Protein AF-A0A832VVG2-F1 (afdb_monomer_lite)

Secondary structure (DSSP, 8-state):
--S-----------HHHHHHHHHT-S-GGGT-SSPPPP---TTS-SPP--------

Radius of gyration: 25.78 Å; chains: 1; bounding box: 63×17×71 Å

Structure (mmCIF, N/CA/C/O backbone):
data_AF-A0A832VVG2-F1
#
_entry.id   AF-A0A832VVG2-F1
#
loop_
_atom_site.group_PDB
_atom_site.id
_atom_site.type_symbol
_atom_site.label_atom_id
_atom_site.label_alt_id
_atom_site.label_comp_id
_atom_site.label_asym_id
_atom_site.label_entity_id
_atom_site.label_seq_id
_atom_site.pdbx_PDB_ins_code
_atom_site.Cartn_x
_atom_site.Cartn_y
_atom_site.Cartn_z
_atom_site.occupancy
_atom_site.B_iso_or_equiv
_atom_site.auth_seq_id
_atom_site.auth_comp_id
_atom_site.auth_asym_id
_atom_site.auth_atom_id
_atom_site.pdbx_PDB_model_num
ATOM 1 N N . LEU A 1 1 ? 34.929 0.434 -6.203 1.00 56.19 1 LEU A N 1
ATOM 2 C CA . LEU A 1 1 ? 33.477 0.182 -6.325 1.00 56.19 1 LEU A CA 1
ATOM 3 C C . LEU A 1 1 ? 32.944 1.308 -7.205 1.00 56.19 1 LEU A C 1
ATOM 5 O O . LEU A 1 1 ? 32.870 2.423 -6.731 1.00 56.19 1 LEU A O 1
ATOM 9 N N . GLY A 1 2 ? 32.802 1.218 -8.517 1.00 60.91 2 GLY A N 1
ATOM 10 C CA . GLY A 1 2 ? 32.342 0.150 -9.393 1.00 60.91 2 GLY 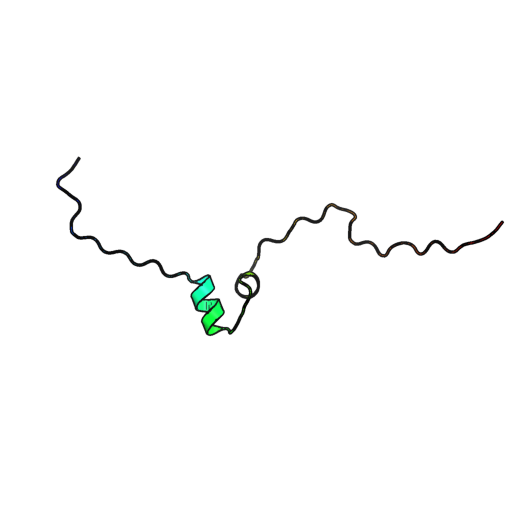A CA 1
ATOM 11 C C . GLY A 1 2 ? 31.540 0.905 -10.459 1.00 60.91 2 GLY A C 1
ATOM 12 O O . GLY A 1 2 ? 30.619 1.631 -10.103 1.00 60.91 2 GLY A O 1
ATOM 13 N N . TYR A 1 3 ? 32.013 0.845 -11.701 1.00 66.88 3 TYR A N 1
ATOM 14 C CA . TYR A 1 3 ? 31.513 1.499 -12.912 1.00 66.88 3 TYR A CA 1
ATOM 15 C C . TYR A 1 3 ? 29.989 1.640 -12.905 1.00 66.88 3 TYR A C 1
ATOM 17 O O . TYR A 1 3 ? 29.305 0.659 -12.639 1.00 66.88 3 TYR A O 1
ATOM 25 N N . GLY A 1 4 ? 29.513 2.873 -13.112 1.00 76.69 4 GLY A N 1
ATOM 26 C CA . GLY A 1 4 ? 28.186 3.359 -12.726 1.00 76.69 4 GLY A CA 1
ATOM 27 C C . GLY A 1 4 ? 27.020 2.391 -12.925 1.00 76.69 4 GLY A C 1
ATOM 28 O O . GLY A 1 4 ? 27.005 1.574 -13.842 1.00 76.69 4 GLY A O 1
ATOM 29 N N . MET A 1 5 ? 26.023 2.520 -12.045 1.00 82.25 5 MET A N 1
ATOM 30 C CA . MET A 1 5 ? 24.792 1.737 -12.101 1.00 82.25 5 MET A CA 1
ATOM 31 C C . MET A 1 5 ? 24.208 1.800 -13.528 1.00 82.25 5 MET A C 1
ATOM 33 O O . MET A 1 5 ? 24.004 2.907 -14.037 1.00 82.25 5 MET A O 1
ATOM 37 N N . PRO A 1 6 ? 23.968 0.648 -14.188 1.00 82.44 6 PRO A N 1
ATOM 38 C CA . PRO A 1 6 ? 23.256 0.598 -15.463 1.00 82.44 6 PRO A CA 1
ATOM 39 C C . PRO A 1 6 ? 21.919 1.346 -15.359 1.00 82.44 6 PRO A C 1
ATOM 41 O O . PRO A 1 6 ? 21.420 1.507 -14.247 1.00 82.44 6 PRO A O 1
ATOM 44 N N . PRO A 1 7 ? 21.299 1.793 -16.463 1.00 83.12 7 PRO A N 1
ATOM 45 C CA . PRO A 1 7 ? 19.983 2.424 -16.391 1.00 83.12 7 PRO A CA 1
ATOM 46 C C . PRO A 1 7 ? 18.964 1.452 -15.773 1.00 83.12 7 PRO A C 1
ATOM 48 O O . PRO A 1 7 ? 18.464 0.545 -16.435 1.00 83.12 7 PRO A O 1
ATOM 51 N N . THR A 1 8 ? 18.683 1.625 -14.481 1.00 87.19 8 THR A N 1
ATOM 52 C CA . THR A 1 8 ? 17.749 0.804 -13.708 1.00 87.19 8 THR A CA 1
ATOM 53 C C . THR A 1 8 ? 16.460 1.575 -13.474 1.00 87.19 8 THR A C 1
ATOM 55 O O . THR A 1 8 ? 16.477 2.653 -12.882 1.00 87.19 8 THR A O 1
ATOM 58 N N . GLY A 1 9 ? 15.337 0.997 -13.895 1.00 90.44 9 GLY A N 1
ATOM 59 C CA . GLY A 1 9 ? 14.003 1.424 -13.484 1.00 90.44 9 GLY A CA 1
ATOM 60 C C . GLY A 1 9 ? 13.435 0.454 -12.450 1.00 90.44 9 GLY A C 1
ATOM 61 O O . GLY A 1 9 ? 13.585 -0.757 -12.595 1.00 90.44 9 GLY A O 1
ATOM 62 N N . GLY A 1 10 ? 12.781 0.978 -11.415 1.00 93.62 10 GLY A N 1
ATOM 63 C CA . GLY A 1 10 ? 12.043 0.193 -10.427 1.00 93.62 10 GLY A CA 1
ATOM 64 C C . GLY A 1 10 ? 10.605 0.686 -10.319 1.00 93.62 10 GLY A C 1
ATOM 65 O O . GLY A 1 10 ? 10.344 1.875 -10.496 1.00 93.62 10 GLY A O 1
ATOM 66 N N . VAL A 1 11 ? 9.674 -0.220 -10.019 1.00 94.56 11 VAL A N 1
ATOM 67 C CA . VAL A 1 11 ? 8.277 0.119 -9.726 1.00 94.56 11 VAL A CA 1
ATOM 68 C C . VAL A 1 11 ? 7.888 -0.445 -8.366 1.00 94.56 11 VAL A C 1
ATOM 70 O O . VAL A 1 11 ? 8.160 -1.604 -8.062 1.00 94.56 1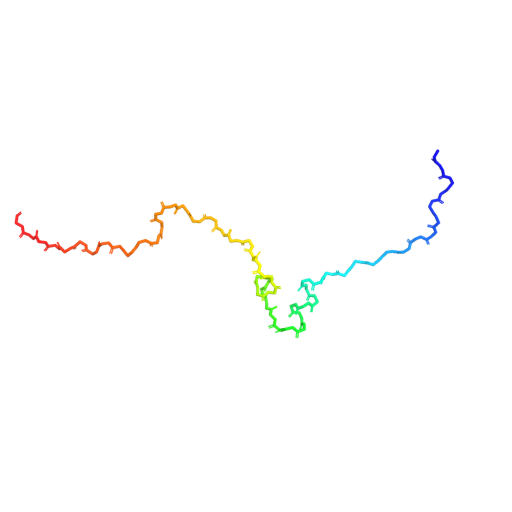1 VAL A O 1
ATOM 73 N N . GLY A 1 12 ? 7.261 0.392 -7.542 1.00 95.44 12 GLY A N 1
ATOM 74 C CA . GLY A 1 12 ? 6.672 -0.006 -6.270 1.00 95.44 12 GLY A CA 1
ATOM 75 C C . GLY A 1 12 ? 5.154 -0.006 -6.380 1.00 95.44 12 GLY A C 1
ATOM 76 O O . GLY 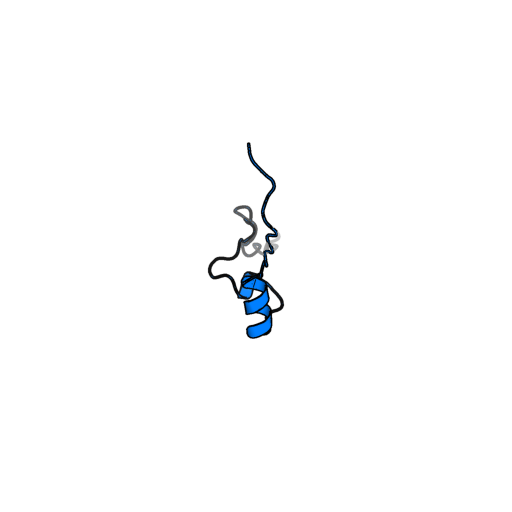A 1 12 ? 4.567 1.014 -6.733 1.00 95.44 12 GLY A O 1
ATOM 77 N N . ILE A 1 13 ? 4.520 -1.136 -6.068 1.00 96.56 13 ILE A N 1
ATOM 78 C CA . ILE A 1 13 ? 3.060 -1.260 -6.026 1.00 96.56 13 ILE A CA 1
ATOM 79 C C . ILE A 1 13 ? 2.652 -1.588 -4.592 1.00 96.56 13 ILE A C 1
ATOM 81 O O . ILE A 1 13 ? 3.123 -2.563 -4.011 1.00 96.56 13 ILE A O 1
ATOM 85 N N . GLY A 1 14 ? 1.765 -0.774 -4.020 1.00 96.19 14 GLY A N 1
ATOM 86 C CA . GLY A 1 14 ? 1.215 -1.017 -2.688 1.00 96.19 14 GLY A CA 1
ATOM 87 C C . GLY A 1 14 ? 0.095 -2.052 -2.738 1.00 96.19 14 GLY A C 1
ATOM 88 O O . GLY A 1 14 ? -1.022 -1.712 -3.123 1.00 96.19 14 GLY A O 1
ATOM 89 N N . ILE A 1 15 ? 0.378 -3.292 -2.331 1.00 96.94 15 ILE A N 1
ATOM 90 C CA . ILE A 1 15 ? -0.595 -4.397 -2.369 1.00 96.94 15 ILE A CA 1
ATOM 91 C C . ILE A 1 15 ? -1.820 -4.108 -1.504 1.00 96.94 15 ILE A C 1
ATOM 93 O O . ILE A 1 15 ? -2.935 -4.272 -1.986 1.00 96.94 15 ILE A O 1
ATOM 97 N N . ASP A 1 16 ? -1.651 -3.588 -0.286 1.00 96.06 16 ASP A N 1
ATOM 98 C CA . ASP A 1 16 ? -2.794 -3.280 0.584 1.00 96.06 16 ASP A CA 1
ATOM 99 C C . ASP A 1 16 ? -3.744 -2.271 -0.074 1.00 96.06 16 ASP A C 1
ATOM 101 O O . ASP A 1 16 ? -4.961 -2.409 -0.009 1.00 96.06 16 ASP A O 1
ATOM 105 N N . ARG A 1 17 ? -3.187 -1.279 -0.782 1.00 95.88 17 ARG A N 1
ATOM 106 C CA . ARG A 1 17 ? -3.968 -0.257 -1.496 1.00 95.88 17 ARG A CA 1
ATOM 107 C C . ARG A 1 17 ? -4.618 -0.803 -2.757 1.00 95.88 17 ARG A C 1
ATOM 109 O O . ARG A 1 17 ? -5.760 -0.455 -3.035 1.00 95.88 17 ARG A O 1
ATOM 116 N N . LEU A 1 18 ? -3.928 -1.678 -3.486 1.00 97.38 18 LEU A N 1
ATOM 117 C CA . LEU A 1 18 ? -4.526 -2.401 -4.604 1.00 97.38 18 LEU A CA 1
ATOM 118 C C . LEU A 1 18 ? -5.733 -3.217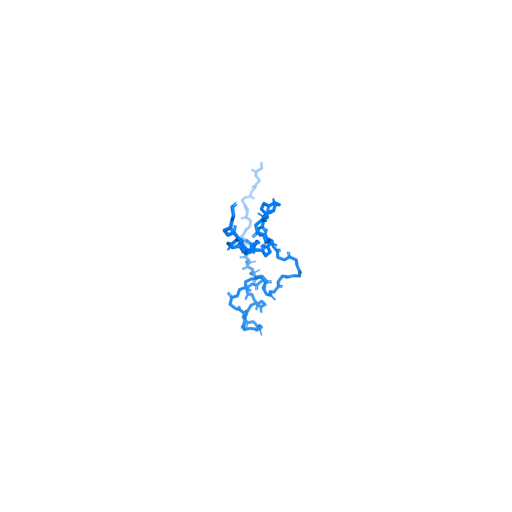 -4.126 1.00 97.38 18 LEU A C 1
ATOM 120 O O . LEU A 1 18 ? -6.803 -3.134 -4.720 1.00 97.38 18 LEU A O 1
ATOM 124 N N . VAL A 1 19 ? -5.593 -3.947 -3.020 1.00 97.38 19 VAL A N 1
ATOM 125 C CA . VAL A 1 19 ? -6.685 -4.740 -2.447 1.00 97.38 19 VAL A CA 1
ATOM 126 C C . VAL A 1 19 ? -7.816 -3.844 -1.941 1.00 97.38 19 VAL A C 1
ATOM 128 O O . VAL A 1 19 ? -8.973 -4.148 -2.214 1.00 97.38 19 VAL A O 1
ATOM 131 N N . MET A 1 20 ? -7.526 -2.717 -1.283 1.00 97.88 20 MET A N 1
ATOM 132 C CA . MET A 1 20 ? -8.547 -1.738 -0.871 1.00 97.88 20 MET A CA 1
ATOM 133 C C . MET A 1 20 ? -9.388 -1.243 -2.057 1.00 97.88 20 MET A C 1
ATOM 135 O O . MET A 1 20 ? -10.613 -1.212 -1.962 1.00 97.88 20 MET A O 1
ATOM 139 N N . LEU A 1 21 ? -8.754 -0.936 -3.195 1.00 97.00 21 LEU A N 1
ATOM 140 C CA . LEU A 1 21 ? -9.461 -0.533 -4.416 1.00 97.00 21 LEU A CA 1
ATOM 141 C C . LEU A 1 21 ? -10.315 -1.669 -4.992 1.00 97.00 21 LEU A C 1
ATOM 143 O O . LEU A 1 21 ? -11.465 -1.444 -5.358 1.00 97.00 21 LEU A O 1
ATOM 147 N N . LEU A 1 22 ? -9.775 -2.890 -5.049 1.00 97.69 22 LEU A N 1
ATOM 148 C CA . LEU A 1 22 ? -10.491 -4.057 -5.577 1.00 97.69 22 LEU A CA 1
ATOM 149 C C . LEU A 1 22 ? -11.677 -4.474 -4.698 1.00 97.69 22 LEU A C 1
ATOM 151 O O . LEU A 1 22 ? -12.658 -5.015 -5.201 1.00 97.69 22 LEU A O 1
ATOM 155 N N . THR A 1 23 ? -11.585 -4.239 -3.391 1.00 96.81 23 THR A N 1
ATOM 156 C CA . THR A 1 23 ? -12.596 -4.645 -2.403 1.00 96.81 23 THR A CA 1
ATOM 157 C C . THR A 1 23 ? -13.542 -3.513 -1.995 1.00 96.81 23 THR A C 1
ATOM 159 O O . THR A 1 23 ? -14.497 -3.764 -1.258 1.00 96.81 23 THR A O 1
ATOM 162 N N . GLY A 1 24 ? -13.303 -2.283 -2.467 1.00 96.81 24 GLY A N 1
ATOM 163 C CA . GLY A 1 24 ? -14.094 -1.099 -2.118 1.00 96.81 24 GLY A CA 1
ATOM 164 C C . GLY A 1 24 ? -14.011 -0.736 -0.633 1.00 96.81 24 GLY A C 1
ATOM 165 O O . GLY A 1 24 ? -15.019 -0.362 -0.038 1.00 96.81 24 GLY A O 1
ATOM 166 N N . LYS A 1 25 ? -12.841 -0.929 -0.015 1.00 97.31 25 LYS A N 1
ATOM 167 C CA . LYS A 1 25 ? -12.611 -0.702 1.417 1.00 97.31 25 LYS A CA 1
ATOM 168 C C . LYS A 1 25 ? -11.829 0.581 1.643 1.00 97.31 25 LYS A C 1
ATOM 170 O O . LYS A 1 25 ? -10.742 0.753 1.095 1.00 97.31 25 LYS A O 1
ATOM 175 N N . ASP A 1 26 ? -12.353 1.447 2.506 1.00 95.88 26 ASP A N 1
ATOM 176 C CA . ASP A 1 26 ? -11.750 2.751 2.808 1.00 95.88 26 ASP A CA 1
ATOM 177 C C . ASP A 1 26 ? -10.673 2.668 3.903 1.00 95.88 26 ASP A C 1
ATOM 179 O O . ASP A 1 26 ? -9.848 3.572 4.052 1.00 95.88 26 ASP A O 1
ATOM 183 N N . SER A 1 27 ? -10.628 1.564 4.658 1.00 95.50 27 SER A N 1
ATOM 184 C CA . SER A 1 27 ? -9.673 1.352 5.748 1.00 95.50 27 SER A CA 1
ATOM 185 C C . SER A 1 27 ? -8.755 0.159 5.491 1.00 95.50 27 SER A C 1
ATOM 187 O O . SER A 1 27 ? -9.202 -0.961 5.260 1.00 95.50 27 SER A O 1
ATOM 189 N N . ILE A 1 28 ? -7.442 0.366 5.647 1.00 96.06 28 ILE A N 1
ATOM 190 C CA . ILE A 1 28 ? -6.430 -0.696 5.499 1.00 96.06 28 ILE A CA 1
ATOM 191 C C . ILE A 1 28 ? -6.626 -1.848 6.495 1.00 96.06 28 ILE A C 1
ATOM 193 O O . ILE A 1 28 ? -6.245 -2.983 6.228 1.00 96.06 28 ILE A O 1
ATOM 197 N N . LYS A 1 29 ? -7.255 -1.583 7.646 1.00 94.94 29 LYS A N 1
ATOM 198 C CA . LYS A 1 29 ? -7.515 -2.620 8.653 1.00 94.94 29 LYS A CA 1
ATOM 199 C C . LYS A 1 29 ? -8.505 -3.678 8.171 1.00 94.94 29 LYS A C 1
ATOM 201 O O . LYS A 1 29 ? -8.516 -4.764 8.729 1.00 94.94 29 LYS A O 1
ATOM 206 N N . GLU A 1 30 ? -9.307 -3.363 7.156 1.00 95.00 30 GLU A N 1
ATOM 207 C CA . GLU A 1 30 ? -10.306 -4.273 6.586 1.00 95.00 30 GLU A CA 1
ATOM 208 C C . GLU A 1 30 ? -9.704 -5.249 5.568 1.00 95.00 30 GLU A C 1
ATOM 210 O O . GLU A 1 30 ? -10.346 -6.236 5.220 1.00 95.00 30 GLU A O 1
ATOM 215 N N . VAL A 1 31 ? -8.477 -4.989 5.100 1.00 96.38 31 VAL A N 1
ATOM 216 C CA . VAL A 1 31 ? -7.757 -5.849 4.145 1.00 96.38 31 VAL A CA 1
ATOM 217 C C . VAL A 1 31 ? -6.580 -6.597 4.783 1.00 96.38 31 VAL A C 1
ATOM 219 O O . VAL A 1 31 ? -5.947 -7.422 4.130 1.00 96.38 31 VAL A O 1
ATOM 222 N N . LEU A 1 32 ? -6.291 -6.337 6.063 1.00 96.50 32 LEU A N 1
ATOM 223 C CA . LEU A 1 32 ? -5.254 -7.016 6.838 1.00 96.50 32 LEU A CA 1
ATOM 224 C C . LEU A 1 32 ? -5.868 -8.118 7.701 1.00 96.50 32 LEU A C 1
ATOM 226 O O . LEU A 1 32 ? -6.814 -7.872 8.442 1.00 96.50 32 LEU A O 1
ATOM 230 N N . LEU A 1 33 ? -5.271 -9.313 7.680 1.00 95.25 33 LEU A N 1
ATOM 231 C CA . LEU A 1 33 ? -5.729 -10.432 8.513 1.00 95.25 33 LEU A CA 1
ATOM 232 C C . LEU A 1 33 ? -5.563 -10.147 10.017 1.00 95.25 33 LEU A C 1
ATOM 234 O O . LEU A 1 33 ? -6.411 -10.521 10.821 1.00 95.25 33 LEU A O 1
ATOM 238 N N . PHE A 1 34 ? -4.481 -9.457 10.387 1.00 95.62 34 PHE A N 1
ATOM 239 C CA . PHE A 1 34 ? -4.170 -9.077 11.765 1.00 95.62 34 PHE A CA 1
ATOM 240 C C . PHE A 1 34 ? -3.777 -7.595 11.816 1.00 95.62 34 PHE A C 1
ATOM 242 O O . PHE A 1 34 ? -2.588 -7.266 11.790 1.00 95.62 34 PHE A O 1
ATOM 249 N N . PRO A 1 35 ? -4.749 -6.667 11.829 1.00 93.88 35 PRO A N 1
ATOM 250 C CA . PRO A 1 35 ? -4.447 -5.246 11.883 1.00 93.88 35 PRO A CA 1
ATOM 251 C C . PRO A 1 35 ? -3.835 -4.878 13.235 1.00 93.88 35 PRO A C 1
ATOM 253 O O . PRO A 1 35 ? -4.238 -5.385 14.282 1.00 93.88 35 PRO A O 1
ATOM 256 N N . GLN A 1 36 ? -2.905 -3.923 13.236 1.00 92.94 36 GLN A N 1
ATOM 257 C CA . GLN A 1 36 ? -2.397 -3.376 14.487 1.00 92.94 36 GLN A CA 1
ATOM 258 C C . GLN A 1 36 ? -3.529 -2.645 15.231 1.00 92.94 36 GLN A C 1
ATOM 260 O O . GLN A 1 36 ? -4.092 -1.644 14.758 1.00 92.94 36 GLN A O 1
ATOM 265 N N . MET A 1 37 ? -3.855 -3.152 16.416 1.00 91.50 37 MET A N 1
ATOM 266 C CA . MET A 1 37 ? -4.835 -2.562 17.322 1.00 91.50 37 MET A CA 1
ATOM 267 C C . MET A 1 37 ? -4.142 -1.684 18.362 1.00 91.50 37 MET A C 1
ATOM 269 O O . MET A 1 37 ? -2.966 -1.862 18.673 1.00 91.50 37 MET A O 1
ATOM 273 N N . LYS A 1 38 ? -4.875 -0.696 18.880 1.00 88.56 38 LYS A N 1
ATOM 274 C CA . LYS A 1 38 ? -4.403 0.090 20.021 1.00 88.56 38 LYS A CA 1
ATOM 275 C C . LYS A 1 38 ? -4.485 -0.796 21.260 1.00 88.56 38 LYS A C 1
ATOM 277 O O . LYS A 1 38 ? -5.519 -1.417 21.490 1.00 88.56 38 LYS A O 1
ATOM 282 N N . THR A 1 39 ? -3.422 -0.834 22.050 1.00 85.62 39 THR A N 1
ATOM 283 C CA . THR A 1 39 ? -3.461 -1.466 23.368 1.00 85.62 39 THR A CA 1
ATOM 284 C C . THR A 1 39 ? -4.319 -0.601 24.282 1.00 85.62 39 THR A C 1
ATOM 286 O O . THR A 1 39 ? -3.941 0.525 24.602 1.00 85.62 39 THR A O 1
ATOM 289 N N . THR A 1 40 ? -5.482 -1.101 24.685 1.00 80.81 40 THR A N 1
ATOM 290 C CA . THR A 1 40 ? -6.266 -0.480 25.754 1.00 80.81 40 THR A CA 1
ATOM 291 C C . THR A 1 40 ? -5.596 -0.823 27.082 1.00 80.81 40 THR A C 1
ATOM 293 O O . THR A 1 40 ? -5.227 -1.978 27.300 1.00 80.81 40 THR A O 1
ATOM 296 N N . ALA A 1 41 ? -5.404 0.161 27.964 1.00 74.56 41 ALA A N 1
ATOM 297 C CA . ALA A 1 41 ? -4.956 -0.122 29.324 1.00 74.56 41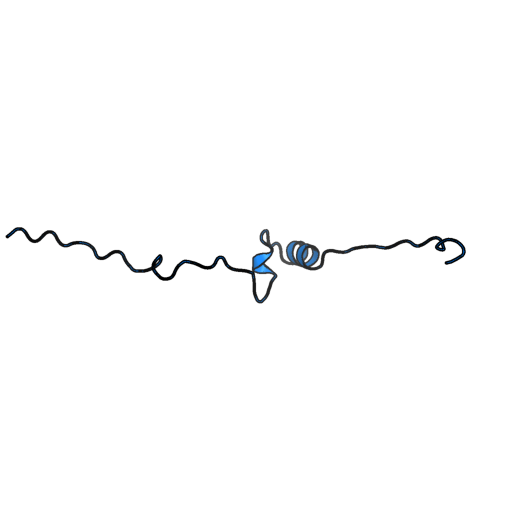 ALA A CA 1
ATOM 298 C C . ALA A 1 41 ? -5.940 -1.115 29.979 1.00 74.56 41 ALA A C 1
ATOM 300 O O . ALA A 1 41 ? -7.152 -0.991 29.756 1.00 74.56 41 ALA A O 1
ATOM 301 N N . PRO A 1 42 ? -5.461 -2.106 30.752 1.00 53.62 42 PRO A N 1
ATOM 302 C CA . PRO A 1 42 ? -6.348 -3.014 31.467 1.00 53.62 42 PRO A CA 1
ATOM 303 C C . PRO A 1 42 ? -7.240 -2.181 32.401 1.00 53.62 42 PRO A C 1
ATOM 305 O O . PRO A 1 42 ? -6.746 -1.596 33.358 1.00 53.62 42 PRO A O 1
ATOM 308 N N . GLY A 1 43 ? -8.532 -2.066 32.071 1.00 60.50 43 GLY A N 1
ATOM 309 C CA . GLY A 1 43 ? -9.523 -1.340 32.877 1.00 60.50 43 GLY A CA 1
ATOM 310 C C . GLY A 1 43 ? -10.494 -0.418 32.129 1.00 60.50 43 GLY A C 1
ATOM 311 O O . GLY A 1 43 ? -11.458 0.021 32.737 1.00 60.50 43 GLY A O 1
ATOM 312 N N . GLN A 1 44 ? -10.313 -0.132 30.834 1.00 60.91 44 GLN A N 1
ATOM 313 C CA . GLN A 1 44 ? -11.170 0.853 30.139 1.00 60.91 44 GLN A CA 1
ATOM 314 C C . GLN A 1 44 ? -12.455 0.306 29.482 1.00 60.91 44 GLN A C 1
ATOM 316 O O . GLN A 1 44 ? -13.128 1.054 28.789 1.00 60.91 44 GLN A O 1
ATOM 321 N N . ASN A 1 45 ? -12.821 -0.965 29.697 1.00 57.88 45 ASN A N 1
ATOM 322 C CA . ASN A 1 45 ? -14.061 -1.557 29.161 1.00 57.88 45 ASN A CA 1
ATOM 323 C C . ASN A 1 45 ? -14.751 -2.487 30.182 1.00 57.88 45 ASN A C 1
ATOM 325 O O . ASN A 1 45 ? -14.988 -3.661 29.895 1.00 57.88 45 ASN A O 1
ATOM 329 N N . GLY A 1 46 ? -15.024 -1.998 31.391 1.00 56.50 46 GLY A N 1
ATOM 330 C CA . GLY A 1 46 ? -16.025 -2.611 32.272 1.00 56.50 46 GLY A CA 1
ATOM 331 C C . GLY A 1 46 ? -17.352 -1.858 32.130 1.00 56.50 46 GLY A C 1
ATOM 332 O O . GLY A 1 46 ? -17.299 -0.653 31.886 1.00 56.50 46 GLY A O 1
ATOM 333 N N . PRO A 1 47 ? -18.529 -2.503 32.248 1.00 56.56 47 PRO A N 1
ATOM 334 C CA . PRO A 1 47 ? -19.759 -1.751 32.475 1.00 56.56 47 PRO A CA 1
ATOM 335 C C . PRO A 1 47 ? -19.548 -0.909 33.738 1.00 56.56 47 PRO A C 1
ATOM 337 O O . PRO A 1 47 ? -19.151 -1.450 34.771 1.00 56.56 47 PRO A O 1
ATOM 340 N N . GLU A 1 48 ? -19.724 0.408 33.635 1.00 59.81 48 GLU A N 1
ATOM 341 C CA . 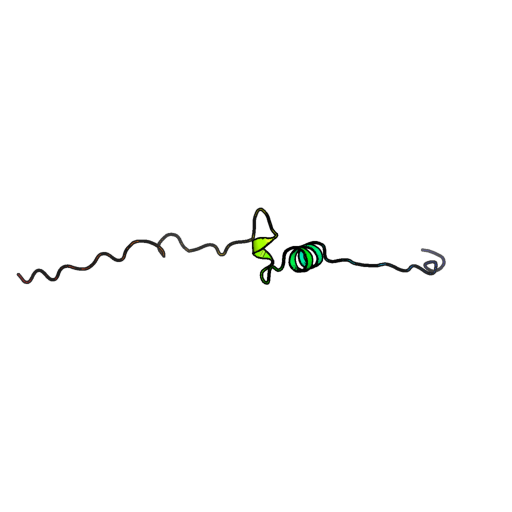GLU A 1 48 ? -19.662 1.295 34.797 1.00 59.81 48 GLU A CA 1
ATOM 342 C C . GLU A 1 48 ? -20.678 0.780 35.831 1.00 59.81 48 GLU A C 1
ATOM 344 O O . GLU A 1 48 ? -21.846 0.589 35.474 1.00 59.81 48 GLU A O 1
ATOM 349 N N . PRO A 1 49 ? -20.275 0.473 37.079 1.00 54.75 49 PRO A N 1
ATOM 350 C CA . PRO A 1 49 ? -21.234 0.148 38.120 1.00 54.75 49 PRO A CA 1
ATOM 351 C C . PRO A 1 49 ? -22.138 1.365 38.308 1.00 54.75 49 PRO A C 1
ATOM 353 O O . PRO A 1 49 ? -21.676 2.427 38.715 1.00 54.75 49 PRO A O 1
ATOM 356 N N . GLN A 1 50 ? -23.416 1.224 37.967 1.00 61.25 50 GLN A N 1
ATOM 357 C CA . GLN A 1 50 ? -24.427 2.207 38.320 1.00 61.25 50 GLN A CA 1
ATOM 358 C C . GLN A 1 50 ? -24.504 2.224 39.851 1.00 61.25 50 GLN A C 1
ATOM 360 O O . GLN A 1 50 ? -24.978 1.261 40.452 1.00 61.25 50 GLN A O 1
ATOM 365 N N . GLU A 1 51 ? -23.964 3.271 40.475 1.00 56.50 51 GLU A N 1
ATOM 366 C CA . GLU A 1 51 ? -24.106 3.510 41.910 1.00 56.50 51 GLU A CA 1
ATOM 367 C C . GLU A 1 51 ? -25.597 3.742 42.196 1.00 56.50 51 GLU A C 1
ATOM 369 O O . GLU A 1 51 ? -26.153 4.794 41.879 1.00 56.50 51 GLU A O 1
ATOM 374 N N . ASP A 1 52 ? -26.266 2.708 42.714 1.00 51.47 52 ASP A N 1
ATOM 375 C CA . ASP A 1 52 ? -27.619 2.808 43.250 1.00 51.47 52 ASP A CA 1
ATOM 376 C C . ASP A 1 52 ? -27.543 3.629 44.537 1.00 51.47 52 ASP A C 1
ATOM 378 O O . ASP A 1 52 ? -26.930 3.219 45.527 1.00 51.47 52 ASP A O 1
ATOM 382 N N . GLY A 1 53 ? -28.090 4.841 44.473 1.00 57.38 53 GLY A N 1
ATOM 383 C CA . GLY A 1 53 ? -28.182 5.762 45.594 1.00 57.38 53 GLY A CA 1
ATOM 384 C C . GLY A 1 53 ? -29.133 5.215 46.651 1.00 57.38 53 GLY A C 1
ATOM 385 O O . GLY A 1 53 ? -30.311 5.558 46.660 1.00 57.38 53 GLY A O 1
ATOM 386 N N . GLY A 1 54 ? -28.604 4.384 47.544 1.00 45.56 54 GLY A N 1
ATOM 387 C CA . GLY A 1 54 ? -29.223 4.052 48.818 1.00 45.56 54 GLY A CA 1
ATOM 388 C C . GLY A 1 54 ? -28.842 5.104 49.851 1.00 45.56 54 GLY A C 1
ATOM 389 O O . GLY A 1 54 ? -27.743 5.075 50.398 1.00 45.56 54 GLY A O 1
ATOM 390 N N . GLU A 1 55 ? -29.747 6.050 50.075 1.00 53.38 55 GLU A N 1
ATOM 391 C CA . GLU A 1 55 ? -29.813 6.839 51.301 1.00 53.38 55 GLU A CA 1
ATOM 392 C C . GLU A 1 55 ? -29.945 5.870 52.485 1.00 53.38 55 GLU A C 1
ATOM 394 O O . GLU A 1 55 ? -30.948 5.173 52.512 1.00 53.38 55 GLU A O 1
ATOM 399 N N . GLU A 1 56 ? -28.967 5.819 53.404 1.00 50.53 56 GLU A N 1
ATOM 400 C CA . GLU A 1 56 ? -29.115 5.714 54.879 1.00 50.53 56 GLU A CA 1
ATOM 401 C C . GLU A 1 56 ? -27.823 6.191 55.571 1.00 50.53 56 GLU A C 1
ATOM 403 O O . GLU A 1 56 ? -26.739 5.624 55.296 1.00 50.53 56 GLU A O 1
#

Sequence (56 aa):
LGYGMPPTGGVGIGIDRLVMLLTGKDSIKEVLLFPQMKTTAPGQNGPEPQEDGGEE

Foldseek 3Di:
DDPDDDPDDDDDDDPLVVVCVVVVHPDSQVSDPDDDDDDDDPPPDDDPPPPDDDDD

pLDDT: mean 80.99, std 17.68, range [45.56, 97.88]